Protein AF-A0A660NK97-F1 (afdb_monomer_lite)

Sequence (58 aa):
MRLLPVNLDAILVELADLDETLALFDALEADPIEGVTELVPAARTILVHFLPWVCPLP

Foldseek 3Di:
DDWADPDLFKIKDFADFQVVQVVVVVVCVVPPAPFFDDWDTDTGIIMTGGDNPDDRDD

Radius of gyration: 11.25 Å; chains: 1; bounding box: 25×20×31 Å

Secondary structure (DSSP, 8-state):
-EEEEEETTEEEEE-SSHHHHHHHHHHHHHSPPTTEEEEEE-SSEEEEEE-TT-PPP-

Structure (mmCIF, N/CA/C/O backbone):
data_AF-A0A660NK97-F1
#
_entry.id   AF-A0A660NK97-F1
#
loop_
_atom_site.group_PDB
_atom_site.id
_atom_site.type_symbol
_atom_site.label_atom_id
_atom_site.label_alt_id
_atom_site.label_comp_id
_atom_site.label_asym_id
_atom_site.label_entity_id
_atom_site.label_seq_id
_atom_site.pdbx_PDB_ins_code
_atom_site.Cartn_x
_atom_site.Cartn_y
_atom_site.Cartn_z
_atom_site.occupancy
_atom_site.B_iso_or_equiv
_atom_site.auth_seq_id
_atom_site.auth_comp_id
_atom_site.auth_asym_id
_atom_site.auth_atom_id
_atom_site.pdbx_PDB_model_num
ATOM 1 N N . MET A 1 1 ? -6.369 10.964 -0.162 1.00 91.75 1 MET A N 1
ATOM 2 C CA . MET A 1 1 ? -5.358 9.991 -0.615 1.00 91.75 1 MET A CA 1
ATOM 3 C C . MET A 1 1 ? -4.099 10.707 -1.096 1.00 91.75 1 MET A C 1
ATOM 5 O O . MET A 1 1 ? -4.214 11.632 -1.896 1.00 91.75 1 MET A O 1
ATOM 9 N N . ARG A 1 2 ? -2.918 10.326 -0.597 1.00 95.88 2 ARG A N 1
ATOM 10 C CA . ARG A 1 2 ? -1.602 10.822 -1.053 1.00 95.88 2 ARG A CA 1
ATOM 11 C C . ARG A 1 2 ? -0.662 9.639 -1.272 1.00 95.88 2 ARG A C 1
ATOM 13 O O . ARG A 1 2 ? -0.772 8.650 -0.563 1.00 95.88 2 ARG A O 1
ATOM 20 N N . LEU A 1 3 ? 0.256 9.755 -2.227 1.00 96.12 3 LEU A N 1
ATOM 21 C CA . LEU A 1 3 ? 1.267 8.738 -2.519 1.00 96.12 3 LEU A CA 1
ATOM 22 C C . LEU A 1 3 ? 2.636 9.307 -2.161 1.00 96.12 3 LEU A C 1
ATOM 24 O O . LEU A 1 3 ? 3.038 10.335 -2.709 1.00 96.12 3 LEU A O 1
ATOM 28 N N . LEU A 1 4 ? 3.322 8.669 -1.219 1.00 97.00 4 LEU A N 1
ATOM 29 C CA . LEU A 1 4 ? 4.627 9.093 -0.734 1.00 97.00 4 LEU A CA 1
ATOM 30 C C . LEU A 1 4 ? 5.679 8.052 -1.133 1.00 97.00 4 LEU A C 1
ATOM 32 O O . LEU A 1 4 ? 5.530 6.884 -0.777 1.00 97.00 4 LEU A O 1
ATOM 36 N N . PRO A 1 5 ? 6.747 8.432 -1.851 1.00 95.62 5 PRO A N 1
ATOM 37 C CA . PRO A 1 5 ? 7.836 7.509 -2.136 1.00 95.62 5 PRO A CA 1
ATOM 38 C C . PRO A 1 5 ? 8.584 7.190 -0.837 1.00 95.62 5 PRO A C 1
ATOM 40 O O . PRO A 1 5 ? 9.007 8.100 -0.124 1.00 95.62 5 PRO A O 1
ATOM 43 N N . VAL A 1 6 ? 8.744 5.901 -0.534 1.00 95.19 6 VAL A N 1
ATOM 44 C CA . VAL A 1 6 ? 9.536 5.428 0.615 1.00 95.19 6 VAL A CA 1
ATOM 45 C C . VAL A 1 6 ? 10.883 4.903 0.137 1.00 95.19 6 VAL A C 1
ATOM 47 O O . VAL A 1 6 ? 11.904 5.152 0.775 1.00 95.19 6 VAL A O 1
ATOM 50 N N . ASN A 1 7 ? 10.889 4.209 -1.004 1.00 94.75 7 ASN A N 1
ATOM 51 C CA . ASN A 1 7 ? 12.088 3.677 -1.635 1.00 94.75 7 ASN A CA 1
ATOM 52 C C . ASN A 1 7 ? 11.890 3.525 -3.158 1.00 94.75 7 ASN A C 1
ATOM 54 O O . ASN A 1 7 ? 10.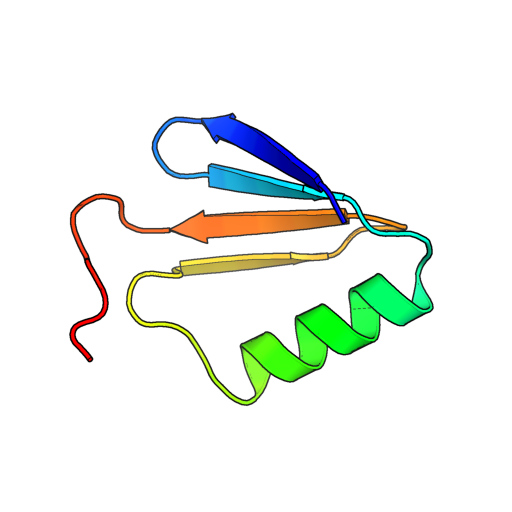854 3.908 -3.698 1.00 94.75 7 ASN A O 1
ATOM 58 N N . LEU A 1 8 ? 12.884 2.973 -3.856 1.00 93.88 8 LEU A N 1
ATOM 59 C CA . LEU A 1 8 ? 12.833 2.690 -5.297 1.00 93.88 8 LEU A CA 1
ATOM 60 C C . LEU A 1 8 ? 11.780 1.634 -5.676 1.00 93.88 8 LEU A C 1
ATOM 62 O O . LEU A 1 8 ? 11.327 1.605 -6.816 1.00 93.88 8 LEU A O 1
ATOM 66 N N . ASP A 1 9 ? 11.416 0.781 -4.727 1.00 95.44 9 ASP A N 1
ATOM 67 C CA . ASP A 1 9 ? 10.530 -0.378 -4.854 1.00 95.44 9 ASP A CA 1
ATOM 68 C C . ASP A 1 9 ? 9.346 -0.318 -3.874 1.00 95.44 9 ASP A C 1
ATOM 70 O O . ASP A 1 9 ? 8.654 -1.315 -3.668 1.00 95.44 9 ASP A O 1
ATOM 74 N N . ALA A 1 10 ? 9.123 0.838 -3.232 1.00 96.38 10 ALA A N 1
ATOM 75 C CA . ALA A 1 10 ? 8.082 0.985 -2.224 1.00 96.38 10 ALA A CA 1
ATOM 76 C C . ALA A 1 10 ? 7.445 2.379 -2.196 1.00 96.38 10 ALA A C 1
ATOM 78 O O . ALA A 1 10 ? 8.129 3.411 -2.180 1.00 96.38 10 ALA A O 1
ATOM 79 N N . ILE A 1 11 ? 6.116 2.402 -2.099 1.00 96.81 11 ILE A N 1
ATOM 80 C CA . ILE A 1 11 ? 5.313 3.611 -1.889 1.00 96.81 11 ILE A CA 1
ATOM 81 C C . ILE A 1 11 ? 4.423 3.457 -0.661 1.00 96.81 11 ILE A C 1
ATOM 83 O O . ILE A 1 11 ? 3.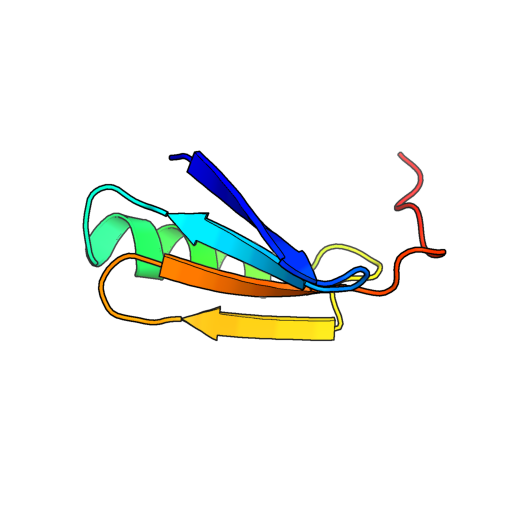910 2.380 -0.374 1.00 96.81 11 ILE A O 1
ATOM 87 N N . LEU A 1 12 ? 4.202 4.559 0.046 1.00 97.69 12 LEU A N 1
ATOM 88 C CA . LEU A 1 12 ? 3.231 4.653 1.125 1.00 97.69 12 LEU A CA 1
ATOM 89 C C . LEU A 1 12 ? 1.998 5.402 0.626 1.00 97.69 12 LEU A C 1
ATOM 91 O O . LEU A 1 12 ? 2.085 6.552 0.188 1.00 97.69 12 LEU A O 1
ATOM 95 N N . VAL A 1 13 ? 0.846 4.754 0.707 1.00 97.50 13 VAL A N 1
ATOM 96 C CA . VAL A 1 13 ? -0.453 5.350 0.404 1.00 97.50 13 VAL A CA 1
ATOM 97 C C . VAL A 1 13 ? -1.031 5.897 1.702 1.00 97.50 13 VAL A C 1
ATOM 99 O O . VAL A 1 13 ? -1.326 5.119 2.599 1.00 97.50 13 VAL A O 1
ATOM 102 N N . GLU A 1 14 ? -1.193 7.214 1.831 1.00 97.81 14 GLU A N 1
ATOM 103 C CA . GLU A 1 14 ? -1.868 7.844 2.977 1.00 97.81 14 GLU A CA 1
ATOM 104 C C . GLU A 1 14 ? -3.360 8.065 2.698 1.00 97.81 14 GLU A C 1
ATOM 106 O O . GLU A 1 14 ? -3.733 8.634 1.663 1.00 97.81 14 GLU A O 1
ATOM 111 N N . LEU A 1 15 ? -4.205 7.685 3.660 1.00 97.38 15 LEU A N 1
ATOM 112 C CA . LEU A 1 15 ? -5.669 7.665 3.565 1.00 97.38 15 LEU A CA 1
ATOM 113 C C . LEU A 1 15 ? -6.339 8.485 4.684 1.00 97.38 15 LEU A C 1
ATOM 115 O O . LEU A 1 15 ? -5.699 8.950 5.642 1.00 97.38 15 LEU A O 1
ATOM 119 N N . ALA A 1 16 ? -7.638 8.752 4.534 1.00 96.38 16 ALA A N 1
ATOM 120 C CA . ALA A 1 16 ? -8.379 9.604 5.463 1.00 96.38 16 ALA A CA 1
ATOM 121 C C . ALA A 1 16 ? -8.590 8.945 6.834 1.00 96.38 16 ALA A C 1
ATOM 123 O O . ALA A 1 16 ? -8.548 9.637 7.851 1.00 96.38 16 ALA A O 1
ATOM 124 N N . ASP A 1 17 ? -8.741 7.627 6.878 1.00 95.56 17 ASP A N 1
ATOM 125 C CA . ASP A 1 17 ? -9.048 6.873 8.089 1.00 95.56 17 ASP A CA 1
ATOM 126 C C . ASP A 1 17 ? -8.761 5.369 7.902 1.00 95.56 17 ASP A C 1
ATOM 128 O O . ASP A 1 17 ? -8.170 4.934 6.906 1.00 95.56 17 ASP A O 1
ATOM 132 N N . LEU A 1 18 ? -9.106 4.592 8.929 1.00 96.75 18 LEU A N 1
ATOM 133 C CA . LEU A 1 18 ? -8.939 3.143 8.937 1.00 96.75 18 LEU A CA 1
ATOM 134 C C . LEU A 1 18 ? -9.909 2.452 7.973 1.00 96.75 18 LEU A C 1
ATOM 136 O O . LEU A 1 18 ? -9.515 1.478 7.338 1.00 96.75 18 LEU A O 1
ATOM 140 N N . ASP A 1 19 ? -11.134 2.960 7.829 1.00 96.62 19 ASP A N 1
ATOM 141 C CA . ASP A 1 19 ? -12.145 2.350 6.963 1.00 96.62 19 ASP A CA 1
ATOM 142 C C . ASP A 1 19 ? -11.717 2.441 5.490 1.00 96.62 19 ASP A C 1
ATOM 144 O O . ASP A 1 19 ? -11.774 1.443 4.773 1.00 96.62 19 ASP A O 1
ATOM 148 N N . GLU A 1 20 ? -11.173 3.585 5.053 1.00 96.81 20 GLU A N 1
ATOM 149 C CA . GLU A 1 20 ? -10.551 3.713 3.727 1.00 96.81 20 GLU A CA 1
ATOM 150 C C . GLU A 1 20 ? -9.342 2.779 3.553 1.00 96.81 20 GLU A C 1
ATOM 152 O O . GLU A 1 20 ? -9.120 2.254 2.461 1.00 96.81 20 GLU A O 1
ATOM 157 N N . THR A 1 21 ? -8.556 2.565 4.613 1.00 97.00 21 THR A N 1
ATOM 158 C CA . THR A 1 21 ? -7.386 1.670 4.580 1.00 97.00 21 THR A CA 1
ATOM 159 C C . THR A 1 21 ? -7.802 0.222 4.368 1.00 97.00 21 THR A C 1
ATOM 161 O O . THR A 1 21 ? -7.253 -0.444 3.493 1.00 97.00 21 THR A O 1
ATOM 164 N N . LEU A 1 22 ? -8.793 -0.254 5.119 1.00 96.75 22 LEU A N 1
ATOM 165 C CA . LEU A 1 22 ? -9.309 -1.611 4.971 1.00 96.75 22 LEU A CA 1
ATOM 166 C C . LEU A 1 22 ? -10.001 -1.795 3.617 1.00 96.75 22 LEU A C 1
ATOM 168 O O . LEU A 1 22 ? -9.718 -2.764 2.926 1.00 96.75 22 LEU A O 1
ATOM 172 N N . ALA A 1 23 ? -10.810 -0.825 3.180 1.00 96.50 23 ALA A N 1
ATOM 173 C CA . ALA A 1 23 ? -11.487 -0.897 1.888 1.00 96.50 23 ALA A CA 1
ATOM 174 C C . ALA A 1 23 ? -10.507 -0.961 0.703 1.00 96.50 23 ALA A C 1
ATOM 176 O O . ALA A 1 23 ? -10.732 -1.718 -0.241 1.00 96.50 23 ALA A O 1
ATOM 177 N N . LEU A 1 24 ? -9.417 -0.182 0.735 1.00 95.69 24 LEU A N 1
ATOM 178 C CA . LEU A 1 24 ? -8.394 -0.239 -0.311 1.00 95.69 24 LEU A CA 1
ATOM 179 C C . LEU A 1 24 ? -7.588 -1.540 -0.244 1.00 95.69 24 LEU A C 1
ATOM 181 O O . LEU A 1 24 ? -7.278 -2.108 -1.288 1.00 95.69 24 LEU A O 1
ATOM 185 N N . PHE A 1 25 ? -7.249 -2.002 0.959 1.00 96.62 25 PHE A N 1
ATOM 186 C CA . PHE A 1 25 ? -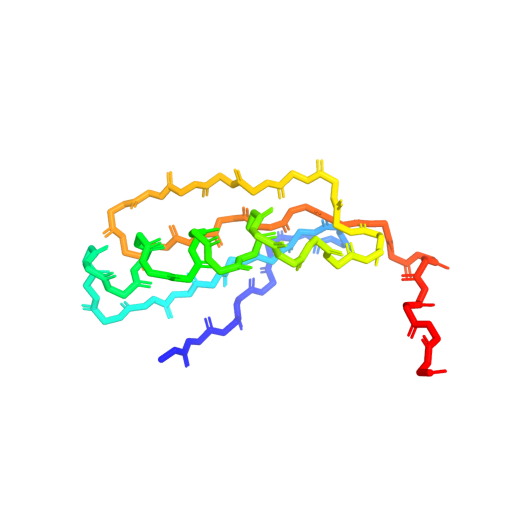6.545 -3.267 1.144 1.00 96.62 25 PHE A CA 1
ATOM 187 C C . PHE A 1 25 ? -7.361 -4.438 0.578 1.00 96.62 25 PHE A C 1
ATOM 189 O O . PHE A 1 25 ? -6.858 -5.159 -0.279 1.00 96.62 25 PHE A O 1
ATOM 196 N N . ASP A 1 26 ? -8.639 -4.543 0.949 1.00 97.00 26 ASP A N 1
ATOM 197 C CA . ASP A 1 26 ? -9.550 -5.583 0.460 1.00 97.00 26 ASP A CA 1
ATOM 198 C C . ASP A 1 26 ? -9.705 -5.535 -1.070 1.00 97.00 26 ASP A C 1
ATOM 200 O O . ASP A 1 26 ? -9.732 -6.572 -1.732 1.00 97.00 26 ASP A O 1
ATOM 204 N N . ALA A 1 27 ? -9.782 -4.335 -1.657 1.00 95.94 27 ALA A N 1
ATOM 205 C CA . ALA A 1 27 ? -9.882 -4.173 -3.106 1.00 95.94 27 ALA A CA 1
ATOM 206 C C . ALA A 1 27 ? -8.619 -4.655 -3.840 1.00 95.94 27 ALA A C 1
ATOM 208 O O . ALA A 1 27 ? -8.729 -5.297 -4.882 1.00 95.94 27 ALA A O 1
ATOM 209 N N . LEU A 1 28 ? -7.434 -4.367 -3.295 1.0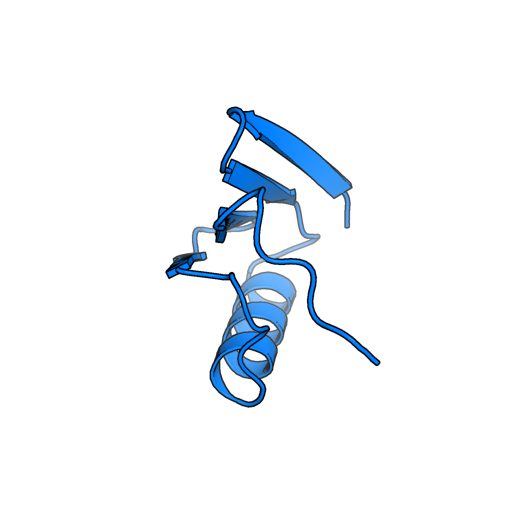0 94.62 28 LEU A N 1
ATOM 210 C CA . LEU A 1 28 ? -6.157 -4.797 -3.870 1.00 94.62 28 LEU A CA 1
ATOM 211 C C . LEU 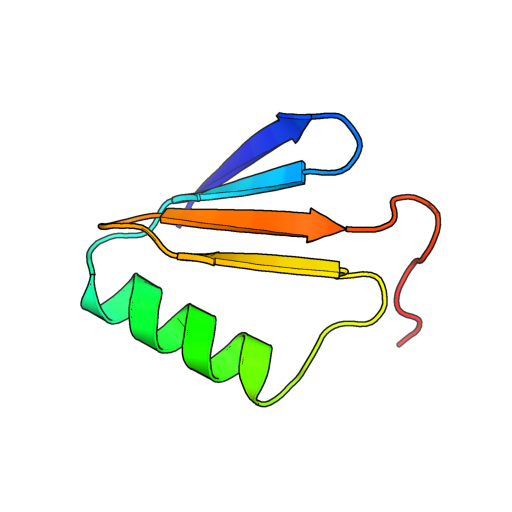A 1 28 ? -5.883 -6.291 -3.652 1.00 94.62 28 LEU A C 1
ATOM 213 O O . LEU A 1 28 ? -5.206 -6.903 -4.474 1.00 94.62 28 LEU A O 1
ATOM 217 N N . GLU A 1 29 ? -6.404 -6.892 -2.579 1.00 94.50 29 GLU A N 1
ATOM 218 C CA . GLU A 1 29 ? -6.386 -8.351 -2.419 1.00 94.50 29 GLU A CA 1
ATOM 219 C C . GLU A 1 29 ? -7.349 -9.046 -3.392 1.00 94.50 29 GLU A C 1
ATOM 221 O O . GLU A 1 29 ? -7.039 -10.122 -3.905 1.00 94.50 29 GLU A O 1
ATOM 226 N N . ALA A 1 30 ? -8.509 -8.441 -3.663 1.00 96.56 30 ALA A N 1
ATOM 227 C CA . ALA A 1 30 ? -9.497 -8.990 -4.588 1.00 96.56 30 ALA A CA 1
ATOM 228 C C . ALA A 1 30 ? -9.059 -8.904 -6.061 1.00 96.56 30 ALA A C 1
ATOM 230 O O . ALA A 1 30 ? -9.377 -9.809 -6.835 1.00 96.56 30 ALA A O 1
ATOM 231 N N . ASP A 1 31 ? -8.345 -7.841 -6.439 1.00 95.25 31 ASP A N 1
ATOM 232 C CA . ASP A 1 31 ? -7.808 -7.626 -7.786 1.00 95.25 31 ASP A CA 1
ATOM 233 C C . ASP A 1 31 ? -6.307 -7.272 -7.720 1.00 95.25 31 ASP A C 1
ATOM 235 O O . ASP A 1 31 ? -5.930 -6.093 -7.732 1.00 95.25 31 ASP A O 1
ATOM 239 N N . PRO A 1 32 ? -5.431 -8.286 -7.573 1.00 91.31 32 PRO A N 1
ATOM 240 C CA . PRO A 1 32 ? -4.005 -8.068 -7.389 1.00 91.31 32 PRO A CA 1
ATOM 241 C C . PRO A 1 32 ? -3.358 -7.488 -8.649 1.00 91.31 32 PRO A C 1
ATOM 243 O O . PRO A 1 32 ? -3.462 -8.033 -9.749 1.00 91.31 32 PRO A O 1
ATOM 246 N N . ILE A 1 33 ? -2.614 -6.400 -8.465 1.00 91.94 33 ILE A N 1
ATOM 247 C CA . ILE A 1 33 ? -1.904 -5.709 -9.543 1.00 91.94 33 ILE A CA 1
ATOM 248 C C . ILE A 1 33 ? -0.592 -6.438 -9.845 1.00 91.94 33 ILE A C 1
ATOM 250 O O . ILE A 1 33 ? 0.228 -6.668 -8.953 1.00 91.94 33 ILE A O 1
ATOM 254 N N . GLU A 1 34 ? -0.352 -6.747 -11.120 1.00 92.12 34 GLU A N 1
ATOM 255 C CA . GLU A 1 34 ? 0.906 -7.354 -11.552 1.00 92.12 34 GLU A CA 1
ATOM 256 C C . GLU A 1 34 ? 2.106 -6.480 -11.154 1.00 92.12 34 GLU A C 1
ATOM 258 O O . GLU A 1 34 ? 2.152 -5.278 -11.416 1.00 92.12 34 GLU A O 1
ATOM 263 N N . GLY A 1 35 ? 3.092 -7.100 -10.506 1.00 92.69 35 GLY A N 1
ATOM 264 C CA . GLY A 1 35 ? 4.284 -6.418 -10.013 1.00 92.69 35 GLY A CA 1
ATOM 265 C C . GLY A 1 35 ? 4.176 -5.927 -8.571 1.00 92.69 35 GLY A C 1
ATOM 266 O O . GLY A 1 35 ? 5.222 -5.678 -7.984 1.00 92.69 35 GLY A O 1
ATOM 267 N N . VAL A 1 36 ? 2.988 -5.855 -7.958 1.00 94.81 36 VAL A N 1
ATOM 268 C CA . VAL A 1 36 ? 2.868 -5.642 -6.504 1.00 94.81 36 VAL A CA 1
ATOM 269 C C . VAL A 1 36 ? 3.238 -6.935 -5.783 1.00 94.81 36 VAL A C 1
ATOM 271 O O . VAL A 1 36 ? 2.690 -7.998 -6.065 1.00 94.81 36 VAL A O 1
ATOM 274 N N . THR A 1 37 ? 4.196 -6.855 -4.864 1.00 94.94 37 THR A N 1
ATOM 275 C CA . THR A 1 37 ? 4.741 -8.026 -4.163 1.00 94.94 37 THR A CA 1
ATOM 276 C C . THR A 1 37 ? 4.238 -8.148 -2.738 1.00 94.94 37 THR A C 1
ATOM 278 O O . THR A 1 37 ? 4.189 -9.254 -2.210 1.00 94.94 37 THR A O 1
ATOM 281 N N . GLU A 1 38 ? 3.899 -7.028 -2.100 1.00 95.94 38 GLU A N 1
ATOM 282 C CA . GLU A 1 38 ? 3.449 -7.010 -0.711 1.00 95.94 38 GLU A CA 1
ATOM 283 C C . GLU A 1 38 ? 2.603 -5.768 -0.423 1.00 95.94 38 GLU A C 1
ATOM 285 O O . GLU A 1 38 ? 2.900 -4.668 -0.902 1.00 95.94 38 GLU A O 1
ATOM 290 N N . LEU A 1 39 ? 1.570 -5.954 0.399 1.00 97.19 39 LEU A N 1
ATOM 291 C CA . LEU A 1 39 ? 0.714 -4.901 0.929 1.00 97.19 39 LEU A CA 1
ATOM 292 C C . LEU A 1 39 ? 0.734 -4.985 2.455 1.00 97.19 39 LEU A C 1
ATOM 294 O O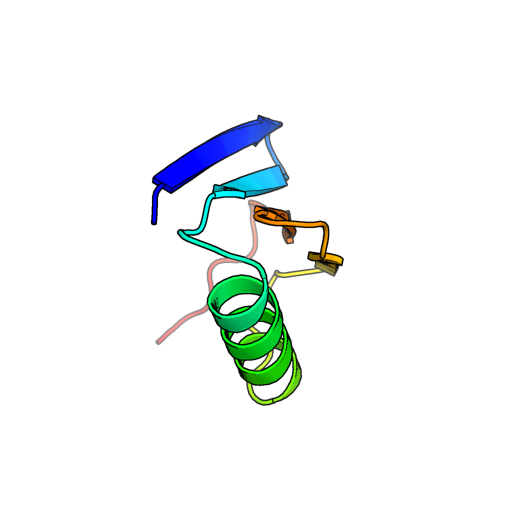 . LEU A 1 39 ? 0.338 -5.998 3.026 1.00 97.19 39 LEU A O 1
ATOM 298 N N . VAL A 1 40 ? 1.170 -3.916 3.119 1.00 96.88 40 VAL A N 1
ATOM 299 C CA . VAL A 1 40 ? 1.220 -3.845 4.585 1.00 96.88 40 VAL A CA 1
ATOM 300 C C . VAL A 1 40 ? 0.293 -2.727 5.069 1.00 96.88 40 VAL A C 1
ATOM 302 O O . VAL A 1 40 ? 0.645 -1.545 4.950 1.00 96.88 40 VAL A O 1
ATOM 305 N N . PRO A 1 41 ? -0.894 -3.057 5.609 1.00 96.06 41 PRO A N 1
ATOM 306 C CA . PRO A 1 41 ? -1.808 -2.066 6.157 1.00 96.06 41 PRO A CA 1
ATOM 307 C C . PRO A 1 41 ? -1.359 -1.586 7.545 1.00 96.06 41 PRO A C 1
ATOM 309 O O . PRO A 1 41 ? -0.802 -2.333 8.351 1.00 96.06 41 PRO A O 1
ATOM 312 N N . ALA A 1 42 ? -1.643 -0.320 7.839 1.00 94.25 42 ALA A N 1
ATOM 313 C CA . ALA A 1 42 ? -1.494 0.295 9.156 1.00 94.25 42 ALA A CA 1
ATOM 314 C C . ALA A 1 42 ? -2.779 1.061 9.529 1.00 94.25 42 ALA A C 1
ATOM 316 O O . ALA A 1 42 ? -3.851 0.775 9.012 1.00 94.25 42 ALA A O 1
ATOM 317 N N . ALA A 1 43 ? -2.702 2.042 10.436 1.00 94.06 43 ALA A N 1
ATOM 318 C CA . ALA A 1 43 ? -3.894 2.765 10.892 1.00 94.06 43 ALA A CA 1
ATOM 319 C C . ALA A 1 43 ? -4.554 3.624 9.797 1.00 94.06 43 ALA A C 1
ATOM 321 O O . ALA A 1 43 ? -5.774 3.693 9.726 1.00 94.06 43 ALA A O 1
ATOM 322 N N . ARG A 1 44 ? -3.756 4.335 8.991 1.00 96.50 44 ARG A N 1
ATOM 323 C CA . ARG A 1 44 ? -4.233 5.263 7.944 1.00 96.50 44 ARG A CA 1
ATOM 324 C C . ARG A 1 44 ? -3.372 5.222 6.689 1.00 96.50 44 ARG A C 1
ATOM 326 O O . ARG A 1 44 ? -3.296 6.193 5.934 1.00 96.50 44 ARG A O 1
ATOM 333 N N . THR A 1 45 ? -2.622 4.141 6.536 1.00 97.56 45 THR A N 1
ATOM 334 C CA . THR A 1 45 ? -1.656 4.007 5.460 1.00 97.56 45 THR A CA 1
ATOM 335 C C . THR A 1 45 ? -1.560 2.570 4.996 1.00 97.56 45 THR A C 1
ATOM 337 O O . THR A 1 45 ? -1.719 1.658 5.805 1.00 97.56 45 THR A O 1
ATOM 340 N N . ILE A 1 46 ? -1.196 2.386 3.732 1.00 97.62 46 ILE A N 1
ATOM 341 C CA . ILE A 1 46 ? -0.767 1.095 3.189 1.00 97.62 46 ILE A CA 1
ATOM 342 C C . ILE A 1 46 ? 0.627 1.275 2.607 1.00 97.62 46 ILE A C 1
ATOM 344 O O . ILE A 1 46 ? 0.832 2.137 1.752 1.00 97.62 46 ILE A O 1
ATOM 348 N N . LEU A 1 47 ? 1.590 0.487 3.078 1.00 97.81 47 LEU A N 1
ATOM 349 C CA . LEU A 1 47 ? 2.882 0.359 2.414 1.00 97.81 47 LEU A CA 1
ATOM 350 C C . LEU A 1 47 ? 2.743 -0.684 1.306 1.00 97.81 47 LEU A C 1
ATOM 352 O O . LEU A 1 47 ? 2.281 -1.795 1.553 1.00 97.81 47 LEU A O 1
ATOM 356 N N . VAL A 1 48 ? 3.130 -0.308 0.095 1.00 96.75 48 VAL A N 1
ATOM 357 C CA . VAL A 1 48 ? 3.052 -1.148 -1.099 1.00 96.75 48 VAL A CA 1
ATOM 358 C C . VAL A 1 48 ? 4.468 -1.387 -1.590 1.00 96.75 48 VAL A C 1
ATOM 360 O O . VAL A 1 48 ? 5.151 -0.430 -1.963 1.00 96.75 48 VAL A O 1
ATOM 363 N N . HIS A 1 49 ? 4.888 -2.648 -1.611 1.00 96.50 49 HIS A N 1
ATOM 364 C CA . HIS A 1 49 ? 6.115 -3.070 -2.278 1.00 96.50 49 HIS A CA 1
ATOM 365 C C . HIS A 1 49 ? 5.796 -3.552 -3.687 1.00 96.50 49 HIS A C 1
ATOM 367 O O . HIS A 1 49 ? 4.799 -4.245 -3.905 1.00 96.50 49 HIS A O 1
ATOM 373 N N . PHE A 1 50 ? 6.638 -3.187 -4.646 1.00 94.94 50 PHE A N 1
ATOM 374 C CA . PHE A 1 50 ? 6.445 -3.549 -6.043 1.00 94.94 50 PHE A CA 1
ATOM 375 C C . PHE A 1 50 ? 7.772 -3.747 -6.779 1.00 94.94 50 PHE A C 1
ATOM 377 O O . PHE A 1 50 ? 8.813 -3.220 -6.396 1.00 94.94 50 PHE A O 1
ATOM 384 N N . LEU A 1 51 ? 7.726 -4.492 -7.882 1.00 93.75 51 LEU A N 1
ATOM 385 C CA . LEU A 1 51 ? 8.843 -4.696 -8.796 1.00 93.75 51 LEU A CA 1
ATOM 386 C C . LEU A 1 51 ? 8.896 -3.540 -9.807 1.00 93.75 51 LEU A C 1
ATOM 388 O O . LEU A 1 51 ? 8.040 -3.470 -10.688 1.00 93.75 51 LEU A O 1
ATOM 392 N N . PRO A 1 52 ? 9.906 -2.654 -9.764 1.00 87.06 52 PRO A N 1
ATOM 393 C CA . PRO A 1 52 ? 9.912 -1.431 -10.573 1.00 87.06 52 PRO A CA 1
ATOM 394 C C . PRO A 1 52 ? 10.079 -1.671 -12.082 1.00 87.06 52 PRO A C 1
ATOM 396 O O . PRO A 1 52 ? 9.844 -0.770 -12.883 1.00 87.06 52 PRO A O 1
ATOM 399 N N . TRP A 1 53 ? 10.501 -2.870 -12.488 1.00 87.12 53 TRP A N 1
ATOM 400 C CA . TRP A 1 53 ? 10.652 -3.262 -13.895 1.00 87.12 53 TRP A CA 1
ATOM 401 C C . TRP A 1 53 ? 9.437 -4.005 -14.460 1.00 87.12 53 TRP A C 1
ATOM 403 O O . TRP A 1 53 ? 9.415 -4.292 -15.656 1.00 87.12 53 TRP A O 1
ATOM 413 N N . VAL A 1 54 ? 8.444 -4.328 -13.627 1.00 84.19 54 VAL A N 1
ATOM 414 C CA . VAL A 1 54 ? 7.188 -4.931 -14.075 1.00 84.19 54 VAL A CA 1
ATOM 415 C C . VAL A 1 54 ? 6.183 -3.803 -14.245 1.00 84.19 54 VAL A C 1
ATOM 417 O O . VAL A 1 54 ? 5.747 -3.189 -13.277 1.00 84.19 54 VAL A O 1
ATOM 420 N N . CYS A 1 55 ? 5.863 -3.490 -15.496 1.00 68.88 55 CYS A N 1
ATOM 421 C CA . CYS A 1 55 ? 4.784 -2.569 -15.812 1.00 68.88 55 CYS A CA 1
ATOM 422 C C . CYS A 1 55 ? 3.559 -3.414 -16.176 1.00 68.88 55 CYS A C 1
ATOM 424 O O . CYS A 1 55 ? 3.654 -4.145 -17.166 1.00 68.88 55 CYS A O 1
ATOM 426 N N . PRO A 1 56 ? 2.449 -3.347 -15.414 1.00 64.94 56 PRO A N 1
ATOM 427 C CA . PRO A 1 56 ? 1.222 -4.024 -15.812 1.00 64.94 56 PRO A CA 1
ATOM 428 C C . PRO A 1 56 ? 0.798 -3.487 -17.185 1.00 64.94 56 PRO A C 1
ATOM 430 O O . PRO A 1 56 ? 0.624 -2.278 -17.363 1.00 64.94 56 PRO A O 1
ATOM 433 N N . LEU A 1 57 ? 0.713 -4.376 -18.177 1.00 66.38 57 LEU A N 1
ATOM 434 C CA . LEU A 1 57 ? 0.224 -4.030 -19.512 1.00 66.38 57 LEU A CA 1
ATOM 435 C C . LEU A 1 57 ? -1.318 -3.985 -19.496 1.00 66.38 57 LEU A C 1
ATOM 437 O O . LEU A 1 57 ? -1.924 -4.822 -18.828 1.00 66.38 57 LEU A O 1
ATOM 441 N N . PRO A 1 58 ? -1.942 -3.016 -20.194 1.00 60.75 58 PRO A N 1
ATOM 442 C CA . PRO A 1 58 ? -3.398 -2.873 -20.263 1.00 60.75 58 PRO A CA 1
ATOM 443 C C . PRO A 1 58 ? -4.089 -3.974 -21.080 1.00 60.75 58 PRO A C 1
ATOM 445 O O . PRO A 1 58 ? -3.438 -4.553 -21.982 1.00 60.75 58 PRO A O 1
#

pLDDT: mean 93.12, std 8.07, range [60.75, 97.81]